Protein AF-R5FFN2-F1 (afdb_monomer_lite)

pLDDT: mean 90.32, std 10.72, range [37.84, 97.06]

Secondary structure (DSSP, 8-state):
--------PPPHHHHHHHHHHHHHHHHHHHHHHHHHHHHHHHHHHHHHHHHHHHHHHHHHHHHHTTS-SS--SEEEETTTTEEEEEETTEEEEEEEETTEEEEEEEETTS-B---EEE----

Sequence (122 aa):
MMKKSNKKGFTLVELIVVIAIMAILAAVLVPTVTNKIKDANSSAAKSDCQTLANAIQADIINVQTGADTKYATSATHKNGKAEAKYEGETWTIEAEGGDDTWTCTVSKDGTVSEITKKGTGT

Foldseek 3Di:
DDDDDPPPDDDPVNVVVVVVVVVVVCVVVVVVVVVVQLVVLQVVQLVVQVVVLVVQLVQLVCCVVVVDVDHDQKDADDVNQWIWGDDDQKTWIWHDGRLWIWIWIAGSVSDIDPTDIPDDDD

Radius of gyration: 26.69 Å; chains: 1; bounding box: 42×18×94 Å

Structure (mmCIF, N/CA/C/O backbone):
data_AF-R5FFN2-F1
#
_entry.id   AF-R5FFN2-F1
#
loop_
_atom_site.group_PDB
_atom_site.id
_atom_site.type_symbol
_atom_site.label_atom_id
_atom_site.label_alt_id
_atom_site.label_comp_id
_atom_site.label_asym_id
_atom_site.label_entity_id
_atom_site.label_seq_id
_atom_site.pdbx_PDB_ins_code
_atom_site.Cartn_x
_atom_site.Cartn_y
_atom_site.Cartn_z
_atom_site.occupancy
_atom_site.B_iso_or_equiv
_atom_site.auth_seq_id
_atom_site.auth_comp_id
_atom_site.auth_asym_id
_atom_site.auth_atom_id
_atom_site.pdbx_PDB_model_num
ATOM 1 N N . MET A 1 1 ? 9.404 -9.472 71.529 1.00 55.78 1 MET A N 1
ATOM 2 C CA . MET A 1 1 ? 8.034 -9.092 71.109 1.00 55.78 1 MET A CA 1
ATOM 3 C C . MET A 1 1 ? 7.993 -9.029 69.586 1.00 55.78 1 MET A C 1
ATOM 5 O O . MET A 1 1 ? 8.699 -8.209 69.015 1.00 55.78 1 MET A O 1
ATOM 9 N N . MET A 1 2 ? 7.249 -9.919 68.922 1.00 60.34 2 MET A N 1
ATOM 10 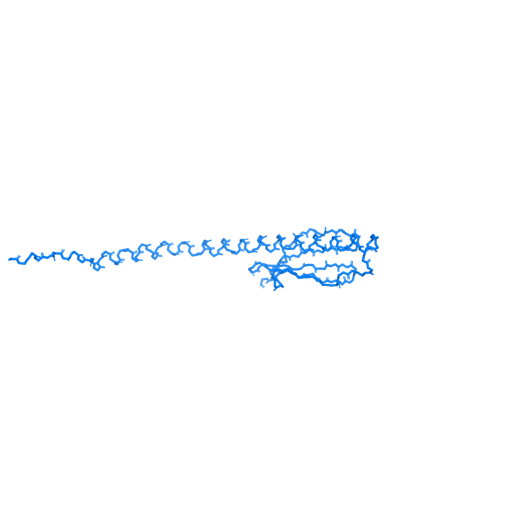C CA . MET A 1 2 ? 7.179 -9.971 67.453 1.00 60.34 2 MET A CA 1
ATOM 11 C C . MET A 1 2 ? 6.077 -9.019 66.960 1.00 60.34 2 MET A C 1
ATOM 13 O O . MET A 1 2 ? 4.902 -9.212 67.269 1.00 60.34 2 MET A O 1
ATOM 17 N N . LYS A 1 3 ? 6.449 -7.963 66.232 1.00 64.31 3 LYS A N 1
ATOM 18 C CA . LYS A 1 3 ? 5.519 -6.952 65.709 1.00 64.31 3 LYS A CA 1
ATOM 19 C C . LYS A 1 3 ? 4.735 -7.560 64.538 1.00 64.31 3 LYS A C 1
ATOM 21 O O . LYS A 1 3 ? 5.297 -7.790 63.472 1.00 64.31 3 LYS A O 1
ATOM 26 N N . LYS A 1 4 ? 3.450 -7.867 64.748 1.00 65.44 4 LYS A N 1
ATOM 27 C CA . LYS A 1 4 ? 2.548 -8.422 63.724 1.00 65.44 4 LYS A CA 1
ATOM 28 C C . LYS A 1 4 ? 2.331 -7.356 62.642 1.00 65.44 4 LYS A C 1
ATOM 30 O O . LYS A 1 4 ? 1.698 -6.334 62.892 1.00 65.44 4 LYS A O 1
ATOM 35 N N . SER A 1 5 ? 2.904 -7.553 61.462 1.00 68.12 5 SER A N 1
ATOM 36 C CA . SER A 1 5 ? 2.692 -6.680 60.311 1.00 68.12 5 SER A CA 1
ATOM 37 C C . SER A 1 5 ? 1.276 -6.898 59.772 1.00 68.12 5 SER A C 1
ATOM 39 O O . SER A 1 5 ? 0.940 -7.976 59.285 1.00 68.12 5 SER A O 1
ATOM 41 N N . ASN A 1 6 ? 0.423 -5.875 59.882 1.00 69.69 6 ASN A N 1
ATOM 42 C CA . ASN A 1 6 ? -0.888 -5.851 59.236 1.00 69.69 6 ASN A CA 1
ATOM 43 C C . ASN A 1 6 ? -0.682 -5.825 57.718 1.00 69.69 6 ASN A C 1
ATOM 45 O O . ASN A 1 6 ? -0.441 -4.768 57.133 1.00 69.69 6 ASN A O 1
ATOM 49 N N . LYS A 1 7 ? -0.753 -6.993 57.077 1.00 72.31 7 LYS A N 1
ATOM 50 C CA . LYS A 1 7 ? -0.847 -7.077 55.621 1.00 72.31 7 LYS A CA 1
ATOM 51 C C . LYS A 1 7 ? -2.224 -6.546 55.224 1.00 72.31 7 LYS A C 1
ATOM 53 O O . LYS A 1 7 ? -3.223 -7.235 55.406 1.00 72.31 7 LYS A O 1
ATOM 58 N N . LYS A 1 8 ? -2.281 -5.309 54.724 1.00 75.56 8 LYS A N 1
ATOM 59 C CA . LYS A 1 8 ? -3.473 -4.786 54.048 1.00 75.56 8 LYS A CA 1
ATOM 60 C C . LYS A 1 8 ? -3.652 -5.590 52.757 1.00 75.56 8 LYS A C 1
ATOM 62 O O . LYS A 1 8 ? -2.852 -5.452 51.838 1.00 75.56 8 LYS A O 1
ATOM 67 N N . GLY A 1 9 ? -4.621 -6.500 52.746 1.00 75.81 9 GLY A N 1
ATOM 68 C CA . GLY A 1 9 ? -5.031 -7.223 51.546 1.00 75.81 9 GLY A CA 1
ATOM 69 C C . GLY A 1 9 ? -5.975 -6.366 50.709 1.00 75.81 9 GLY A C 1
ATOM 70 O O . GLY A 1 9 ? -6.750 -5.590 51.263 1.00 75.81 9 GLY A O 1
ATOM 71 N N . PHE A 1 10 ? -5.889 -6.514 49.390 1.00 79.44 10 PHE A N 1
ATOM 72 C CA . PHE A 1 10 ? -6.839 -5.941 48.440 1.00 79.44 10 PHE A CA 1
ATOM 73 C C . PHE A 1 10 ? -8.226 -6.547 48.689 1.00 79.44 10 PHE A C 1
ATOM 75 O O . PHE A 1 10 ? -8.340 -7.759 48.907 1.00 79.44 10 PHE A O 1
ATOM 82 N N . THR A 1 11 ? -9.278 -5.736 48.690 1.00 89.50 11 THR A N 1
ATOM 83 C CA . THR A 1 11 ? -10.643 -6.244 48.849 1.00 89.50 11 THR A CA 1
ATOM 84 C C . THR A 1 11 ? -11.151 -6.823 47.526 1.00 89.50 11 THR A C 1
ATOM 86 O O . THR A 1 11 ? -10.811 -6.347 46.443 1.00 89.50 11 THR A O 1
ATOM 89 N N . LEU A 1 12 ? -12.005 -7.851 47.587 1.00 89.62 12 LEU A N 1
ATOM 90 C CA . LEU A 1 12 ? -12.657 -8.394 46.385 1.00 89.62 12 LEU A CA 1
ATOM 91 C C . LEU A 1 12 ? -13.504 -7.330 45.669 1.00 89.62 12 LEU A C 1
ATOM 93 O O . LEU A 1 12 ? -13.592 -7.330 44.445 1.00 89.62 12 LEU A O 1
ATOM 97 N N . VAL A 1 13 ? -14.082 -6.398 46.432 1.00 92.12 13 VAL A N 1
ATOM 98 C CA . VAL A 1 13 ? -14.886 -5.292 45.900 1.00 92.12 13 VAL A CA 1
ATOM 99 C C . VAL A 1 13 ? -14.031 -4.341 45.060 1.00 92.12 13 VAL A C 1
ATOM 101 O O . VAL A 1 13 ? -14.449 -3.972 43.964 1.00 92.12 13 VAL A O 1
ATOM 104 N N . GLU A 1 14 ? -12.821 -3.996 45.513 1.00 89.75 14 GLU A N 1
ATOM 105 C CA . GLU A 1 14 ? -11.894 -3.163 44.733 1.00 89.75 14 GLU A CA 1
ATOM 106 C C . GLU A 1 14 ? -11.536 -3.819 43.395 1.00 89.75 14 GLU A C 1
ATOM 108 O O . GLU A 1 14 ? -11.497 -3.139 42.372 1.00 89.75 14 GLU A O 1
ATOM 113 N N . LEU A 1 15 ? -11.342 -5.141 43.366 1.00 91.62 15 LEU A N 1
ATOM 114 C CA . LEU A 1 15 ? -11.046 -5.847 42.119 1.00 91.62 15 LEU A CA 1
ATOM 115 C C . LEU A 1 15 ? -12.246 -5.853 41.156 1.00 91.62 15 LEU A C 1
ATOM 117 O O . LEU A 1 15 ? -12.068 -5.628 39.959 1.00 91.62 15 LEU A O 1
ATOM 121 N N . ILE A 1 16 ? -13.462 -6.067 41.671 1.00 94.12 16 ILE A N 1
ATOM 122 C CA . ILE A 1 16 ? -14.693 -6.109 40.863 1.00 94.12 16 ILE A CA 1
ATOM 123 C C . ILE A 1 16 ? -14.976 -4.752 40.206 1.00 94.12 16 ILE A C 1
ATOM 125 O O . ILE A 1 16 ? -15.309 -4.697 39.022 1.00 94.12 16 ILE A O 1
ATOM 129 N N . VAL A 1 17 ? -14.809 -3.648 40.939 1.00 94.12 17 VAL A N 1
ATOM 130 C CA . VAL A 1 17 ? -15.016 -2.299 40.383 1.00 94.12 17 VAL A CA 1
ATOM 131 C C . VAL A 1 17 ? -14.003 -2.000 39.276 1.00 94.12 17 VAL A C 1
ATOM 133 O O . VAL A 1 17 ? -14.365 -1.440 38.241 1.00 94.12 17 VAL A O 1
ATOM 136 N N . VAL A 1 18 ? -12.747 -2.419 39.446 1.00 94.62 18 VAL A N 1
ATOM 137 C CA . VAL A 1 18 ? -11.695 -2.205 38.445 1.00 94.62 18 VAL A CA 1
ATOM 138 C C . VAL A 1 18 ? -12.007 -2.943 37.142 1.00 94.62 18 VAL A C 1
ATOM 140 O O . VAL A 1 18 ? -11.985 -2.321 36.079 1.00 94.62 18 VAL A O 1
ATOM 143 N N . ILE A 1 19 ? -12.348 -4.235 37.197 1.00 95.12 19 ILE A N 1
ATOM 144 C CA . ILE A 1 19 ? -12.684 -4.991 35.977 1.00 95.12 19 ILE A CA 1
ATOM 145 C C . ILE A 1 19 ? -13.964 -4.468 35.311 1.00 95.12 19 ILE A C 1
ATOM 147 O O . ILE A 1 19 ? -14.051 -4.482 34.085 1.00 95.12 19 ILE A O 1
ATOM 151 N N . ALA A 1 20 ? -14.923 -3.948 36.088 1.00 95.94 20 ALA A N 1
ATOM 152 C CA . ALA A 1 20 ? -16.138 -3.339 35.550 1.00 95.94 20 ALA A CA 1
ATOM 153 C C . ALA A 1 20 ? -15.823 -2.072 34.737 1.00 95.94 20 ALA A C 1
ATOM 155 O O . ALA A 1 20 ? -16.319 -1.914 33.622 1.00 95.94 20 ALA A O 1
ATOM 156 N N . ILE A 1 21 ? -14.945 -1.199 35.244 1.00 96.06 21 ILE A N 1
ATOM 157 C CA . ILE A 1 21 ? -14.499 -0.006 34.508 1.00 96.06 21 ILE A CA 1
ATOM 158 C C . ILE A 1 21 ? -13.666 -0.406 33.281 1.00 96.06 21 ILE A C 1
ATOM 160 O O . ILE A 1 21 ? -13.887 0.136 32.196 1.00 96.06 21 ILE A O 1
ATOM 164 N N . MET A 1 22 ? -12.753 -1.381 33.408 1.00 95.94 22 MET A N 1
ATOM 165 C CA . MET A 1 22 ? -11.972 -1.878 32.265 1.00 95.94 22 MET A CA 1
ATOM 166 C C . MET A 1 22 ? -12.870 -2.434 31.153 1.00 95.94 22 MET A C 1
ATOM 168 O O . MET A 1 22 ? -12.593 -2.183 29.982 1.00 95.94 22 MET A O 1
ATOM 172 N N . ALA A 1 23 ? -13.954 -3.139 31.495 1.00 96.62 23 ALA A N 1
ATOM 173 C CA . ALA A 1 23 ? -14.897 -3.676 30.515 1.00 96.62 23 ALA A CA 1
ATOM 174 C C . ALA A 1 23 ? -15.582 -2.567 29.697 1.00 96.62 23 ALA A C 1
ATOM 176 O O . ALA A 1 23 ? -15.676 -2.675 28.474 1.00 96.62 23 ALA A O 1
ATOM 177 N N . ILE A 1 24 ? -15.999 -1.474 30.346 1.00 96.12 24 ILE A N 1
ATOM 178 C CA . ILE A 1 24 ? -16.618 -0.321 29.670 1.00 96.12 24 ILE A CA 1
ATOM 179 C C . ILE A 1 24 ? -15.612 0.363 28.734 1.00 96.12 24 ILE A C 1
ATOM 181 O O . ILE A 1 24 ? -15.935 0.653 27.582 1.00 96.12 24 ILE A O 1
ATOM 185 N N . LEU A 1 25 ? -14.378 0.587 29.201 1.00 96.31 25 LEU A N 1
ATOM 186 C CA . LEU A 1 25 ? -13.325 1.200 28.383 1.00 96.31 25 LEU A CA 1
ATOM 187 C C . LEU A 1 25 ? -12.961 0.323 27.179 1.00 96.31 25 LEU A C 1
ATOM 189 O O . LEU A 1 25 ? -12.846 0.828 26.062 1.00 96.31 25 LEU A O 1
ATOM 193 N N . ALA A 1 26 ? -12.825 -0.988 27.387 1.00 94.75 26 ALA A N 1
ATOM 194 C CA . ALA A 1 26 ? -12.513 -1.939 26.326 1.00 94.75 26 ALA A CA 1
ATOM 195 C C . ALA A 1 26 ? -13.605 -1.969 25.246 1.00 94.75 26 ALA A C 1
ATOM 197 O O . ALA A 1 26 ? -13.278 -1.990 24.060 1.00 94.75 26 ALA A O 1
ATOM 198 N N . ALA A 1 27 ? -14.883 -1.896 25.634 1.00 95.25 27 ALA A N 1
ATOM 199 C CA . ALA A 1 27 ? -16.006 -1.918 24.697 1.00 95.25 27 ALA A CA 1
ATOM 200 C C . ALA A 1 27 ? -15.962 -0.773 23.666 1.00 95.25 27 ALA A C 1
ATOM 202 O O . ALA A 1 27 ? -16.296 -0.982 22.503 1.00 95.25 27 ALA A O 1
ATOM 203 N N . VAL A 1 28 ? -15.511 0.422 24.063 1.00 94.56 28 VAL A N 1
ATOM 204 C CA . VAL A 1 28 ? -15.383 1.580 23.155 1.00 94.56 28 VAL A CA 1
ATOM 205 C C . VAL A 1 28 ? -14.033 1.589 22.428 1.00 94.56 28 VAL A C 1
ATOM 207 O O . VAL A 1 28 ? -13.935 1.989 21.262 1.00 94.56 28 VAL A O 1
ATOM 210 N N . LEU A 1 29 ? -12.973 1.138 23.103 1.00 93.81 29 LEU A N 1
ATOM 211 C CA . LEU A 1 29 ? -11.613 1.196 22.578 1.00 93.81 29 LEU A CA 1
ATOM 212 C C . LEU A 1 29 ? -11.377 0.192 21.444 1.00 93.81 29 LEU A C 1
ATOM 214 O O . LEU A 1 29 ? -10.795 0.564 20.426 1.00 93.81 29 LEU A O 1
ATOM 218 N N . VAL A 1 30 ? -11.841 -1.052 21.595 1.00 94.00 30 VAL A N 1
ATOM 219 C CA . VAL A 1 30 ? -11.613 -2.133 20.620 1.00 94.00 30 VAL A CA 1
ATOM 220 C C . VAL A 1 30 ? -12.067 -1.760 19.201 1.00 94.00 30 VAL A C 1
ATOM 222 O O . VAL A 1 30 ? -11.210 -1.763 18.317 1.00 94.00 30 VAL A O 1
ATOM 225 N N . PRO A 1 31 ? -13.334 -1.368 18.940 1.00 93.69 31 PRO A N 1
ATOM 226 C CA . PRO A 1 31 ? -13.764 -1.051 17.575 1.00 93.69 31 PRO A CA 1
ATOM 227 C C . PRO A 1 31 ? -12.991 0.137 16.986 1.00 93.69 31 PRO A C 1
ATOM 229 O O . PRO A 1 31 ? -12.622 0.126 15.812 1.00 93.69 31 PRO A O 1
ATOM 232 N N . THR A 1 32 ? -12.680 1.139 17.812 1.00 94.75 32 THR A N 1
ATOM 233 C CA . THR A 1 32 ? -11.931 2.329 17.389 1.00 94.75 32 THR A CA 1
ATOM 234 C C . THR A 1 32 ? -10.509 1.975 16.957 1.00 94.75 32 THR A C 1
ATOM 236 O O . THR A 1 32 ? -10.047 2.423 15.906 1.00 94.75 32 THR A O 1
ATOM 239 N N . VAL A 1 33 ? -9.806 1.170 17.755 1.00 94.50 33 VAL A N 1
ATOM 240 C CA . VAL A 1 33 ? -8.435 0.741 17.454 1.00 94.50 33 VAL A CA 1
ATOM 241 C C . VAL A 1 33 ? -8.417 -0.168 16.232 1.00 94.50 33 VAL A C 1
ATOM 243 O O . VAL A 1 33 ? -7.586 0.034 15.349 1.00 94.50 33 VAL A O 1
ATOM 246 N N . THR A 1 34 ? -9.357 -1.110 16.126 1.00 93.25 34 THR A N 1
ATOM 247 C CA . THR A 1 34 ? -9.465 -1.986 14.955 1.00 93.25 34 THR A CA 1
ATOM 248 C C . THR A 1 34 ? -9.652 -1.184 13.667 1.00 93.25 34 THR A C 1
ATOM 250 O O . THR A 1 34 ? -8.926 -1.429 12.706 1.00 93.25 34 THR A O 1
ATOM 253 N N . ASN A 1 35 ? -10.541 -0.186 13.646 1.00 91.31 35 ASN A N 1
ATOM 254 C CA . ASN A 1 35 ? -10.735 0.666 12.466 1.00 91.31 35 ASN A CA 1
ATOM 255 C C . ASN A 1 35 ? -9.475 1.474 12.125 1.00 91.31 35 ASN A C 1
ATOM 257 O O . ASN A 1 35 ? -9.060 1.498 10.972 1.00 91.31 35 ASN A O 1
ATOM 261 N N . LYS A 1 36 ? -8.791 2.046 13.126 1.00 93.81 36 LYS A N 1
ATOM 262 C CA . LYS A 1 36 ? -7.531 2.774 12.894 1.00 93.81 36 LYS A CA 1
ATOM 263 C C . LYS A 1 36 ? -6.426 1.891 12.321 1.00 93.81 36 LYS A C 1
ATOM 265 O O . LYS A 1 36 ? -5.652 2.359 11.493 1.00 93.81 36 LYS A O 1
ATOM 270 N N . ILE A 1 37 ? -6.341 0.633 12.752 1.00 94.12 37 ILE A N 1
ATOM 271 C CA . ILE A 1 37 ? -5.384 -0.329 12.193 1.00 94.12 37 ILE A CA 1
ATOM 272 C C . ILE A 1 37 ? -5.733 -0.635 10.731 1.00 94.12 37 ILE A C 1
ATOM 274 O O . ILE A 1 37 ? -4.833 -0.669 9.895 1.00 94.12 37 ILE A O 1
ATOM 278 N N . LYS A 1 38 ? -7.020 -0.811 10.403 1.00 91.62 38 LYS A N 1
ATOM 279 C CA . LYS A 1 38 ? -7.468 -1.003 9.014 1.00 91.62 38 LYS A CA 1
ATOM 280 C C . LYS A 1 38 ? -7.104 0.193 8.134 1.00 91.62 38 LYS A C 1
ATOM 282 O O . LYS A 1 38 ? -6.472 -0.001 7.099 1.00 91.62 38 LYS A O 1
ATOM 287 N N . ASP A 1 39 ? -7.403 1.410 8.582 1.00 91.88 39 ASP A N 1
ATOM 288 C CA . ASP A 1 39 ? -7.076 2.640 7.852 1.00 91.88 39 ASP A CA 1
ATOM 289 C C . ASP A 1 39 ? -5.562 2.801 7.657 1.00 91.88 39 ASP A C 1
ATOM 291 O O . ASP A 1 39 ? -5.101 3.157 6.571 1.00 91.88 39 ASP A O 1
ATOM 295 N N . ALA A 1 40 ? -4.770 2.504 8.693 1.00 94.25 40 ALA A N 1
ATOM 296 C CA . ALA A 1 40 ? -3.313 2.548 8.619 1.00 94.25 40 ALA A CA 1
ATOM 297 C C . ALA A 1 40 ? -2.765 1.533 7.605 1.00 94.25 40 ALA 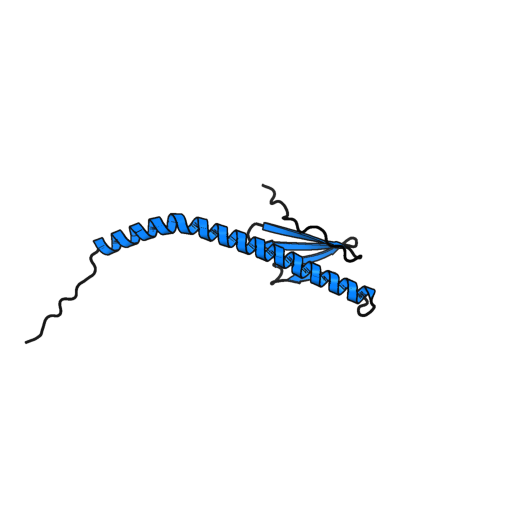A C 1
ATOM 299 O O . ALA A 1 40 ? -1.900 1.882 6.803 1.00 94.25 40 ALA A O 1
ATOM 300 N N . ASN A 1 41 ? -3.294 0.307 7.600 1.00 94.19 41 ASN A N 1
ATOM 301 C CA . ASN A 1 41 ? -2.908 -0.725 6.639 1.00 94.19 41 ASN A CA 1
ATOM 302 C C . ASN A 1 41 ? -3.307 -0.346 5.207 1.00 94.19 41 ASN A C 1
ATOM 304 O O . ASN A 1 41 ? -2.504 -0.513 4.293 1.00 94.19 41 ASN A O 1
ATOM 308 N N . SER A 1 42 ? -4.508 0.202 5.009 1.00 94.19 42 SER A N 1
ATOM 309 C CA . SER A 1 42 ? -4.979 0.669 3.699 1.00 94.19 42 SER A CA 1
ATOM 310 C C . SER A 1 42 ? -4.121 1.825 3.174 1.00 94.19 42 SER A C 1
ATOM 312 O O . SER A 1 42 ? -3.664 1.800 2.031 1.00 94.19 42 SER A O 1
ATOM 314 N N . SER A 1 43 ? -3.802 2.804 4.025 1.00 94.44 43 SER A N 1
ATOM 315 C CA . SER A 1 43 ? -2.901 3.913 3.682 1.00 94.44 43 SER A CA 1
ATOM 316 C C . SER A 1 43 ? -1.485 3.429 3.342 1.00 94.44 43 SER A C 1
ATOM 318 O O . SER A 1 43 ? -0.891 3.870 2.355 1.00 94.44 43 SER A O 1
ATOM 320 N N . ALA A 1 44 ? -0.959 2.470 4.111 1.00 95.12 44 ALA A N 1
ATOM 321 C CA . ALA A 1 44 ? 0.332 1.853 3.827 1.00 95.12 44 ALA A CA 1
ATOM 322 C C . ALA A 1 44 ? 0.329 1.134 2.469 1.00 95.12 44 ALA A C 1
ATOM 324 O O . ALA A 1 44 ? 1.247 1.342 1.682 1.00 95.12 44 ALA A O 1
ATOM 325 N N . ALA A 1 45 ? -0.721 0.374 2.150 1.00 95.56 45 ALA A N 1
ATOM 326 C CA . ALA A 1 45 ? -0.852 -0.300 0.860 1.00 95.56 45 ALA A CA 1
ATOM 327 C C . ALA A 1 45 ? -0.933 0.682 -0.317 1.00 95.56 45 ALA A C 1
ATOM 329 O O . ALA A 1 45 ? -0.299 0.466 -1.349 1.00 95.56 45 ALA A O 1
ATOM 330 N N . LYS A 1 46 ? -1.630 1.814 -0.154 1.00 95.69 46 LYS A N 1
ATOM 331 C CA . LYS A 1 46 ? -1.621 2.892 -1.154 1.00 95.69 46 LYS A CA 1
ATOM 332 C C . LYS A 1 46 ? -0.200 3.405 -1.418 1.00 95.69 46 LYS A C 1
ATOM 334 O O . LYS A 1 46 ? 0.200 3.551 -2.574 1.00 95.69 46 LYS A O 1
ATOM 339 N N . SER A 1 47 ? 0.567 3.648 -0.353 1.00 96.19 47 SER A N 1
ATOM 340 C CA . SER A 1 47 ? 1.976 4.054 -0.449 1.00 96.19 47 SER A CA 1
ATOM 341 C C . SER A 1 47 ? 2.848 2.972 -1.092 1.00 96.19 47 SER A C 1
ATOM 343 O O . SER A 1 47 ? 3.782 3.290 -1.831 1.00 96.19 47 SER A O 1
ATOM 345 N N . ASP A 1 48 ? 2.550 1.701 -0.835 1.00 96.06 48 ASP A N 1
ATOM 346 C CA . ASP A 1 48 ? 3.265 0.573 -1.426 1.00 96.06 48 ASP A CA 1
ATOM 347 C C . ASP A 1 48 ? 2.981 0.469 -2.944 1.00 96.06 48 ASP A C 1
ATOM 349 O O . ASP A 1 48 ? 3.934 0.290 -3.705 1.00 96.06 48 ASP A O 1
ATOM 353 N N . CYS A 1 49 ? 1.738 0.706 -3.417 1.00 95.62 49 CYS A N 1
ATOM 354 C CA . CYS A 1 49 ? 1.417 0.823 -4.864 1.00 95.62 49 CYS A CA 1
ATOM 355 C C . CYS A 1 49 ? 2.279 1.909 -5.513 1.00 95.62 49 CYS A C 1
ATOM 357 O O . CYS A 1 49 ? 2.920 1.677 -6.535 1.00 95.62 49 CYS A O 1
ATOM 359 N N . GLN A 1 50 ? 2.347 3.087 -4.883 1.00 95.88 50 GLN A N 1
ATOM 360 C CA . GLN A 1 50 ? 3.120 4.214 -5.404 1.00 95.88 50 GLN A CA 1
ATOM 361 C C . GLN A 1 50 ? 4.624 3.925 -5.435 1.00 95.88 50 GLN A C 1
ATOM 363 O O . GLN A 1 50 ? 5.310 4.273 -6.395 1.00 95.88 50 GLN A O 1
ATOM 368 N N . THR A 1 51 ? 5.138 3.262 -4.401 1.00 96.69 51 THR A N 1
ATOM 369 C CA . THR A 1 51 ? 6.548 2.858 -4.332 1.00 96.69 51 THR A CA 1
ATOM 370 C C . THR A 1 51 ? 6.894 1.913 -5.478 1.00 96.69 51 THR A C 1
ATOM 372 O O . THR A 1 51 ? 7.913 2.101 -6.144 1.00 96.69 51 THR A O 1
ATOM 375 N N . LEU A 1 52 ? 6.028 0.936 -5.753 1.00 96.12 52 LEU A N 1
ATOM 376 C CA . LEU A 1 52 ? 6.247 -0.009 -6.841 1.00 96.12 52 LEU A CA 1
ATOM 377 C C . LEU A 1 52 ? 6.089 0.653 -8.216 1.00 96.12 52 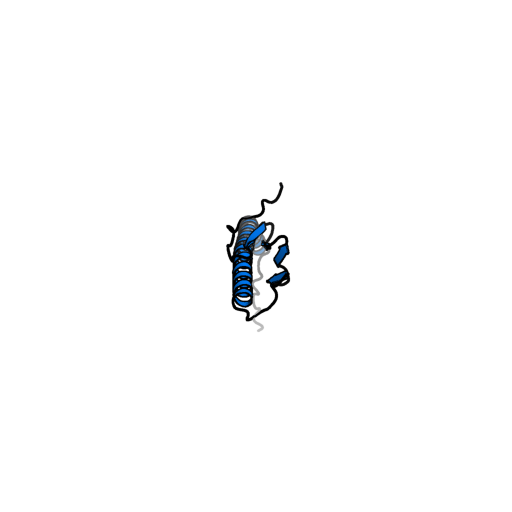LEU A C 1
ATOM 379 O O . LEU A 1 52 ? 6.893 0.394 -9.106 1.00 96.12 52 LEU A O 1
ATOM 383 N N . ALA A 1 53 ? 5.139 1.579 -8.373 1.00 96.50 53 ALA A N 1
ATOM 384 C CA . ALA A 1 53 ? 4.984 2.364 -9.598 1.00 96.50 53 ALA A CA 1
ATOM 385 C C . ALA A 1 53 ? 6.235 3.197 -9.912 1.00 96.50 53 ALA A C 1
ATOM 387 O O . ALA A 1 53 ? 6.654 3.286 -11.066 1.00 96.50 53 ALA A O 1
ATOM 388 N N . ASN A 1 54 ? 6.871 3.779 -8.894 1.00 96.94 54 ASN A N 1
ATOM 389 C CA . ASN A 1 54 ? 8.134 4.500 -9.057 1.00 96.94 54 ASN A CA 1
ATOM 390 C C . ASN A 1 54 ? 9.285 3.562 -9.445 1.00 96.94 54 ASN A C 1
ATOM 392 O O . ASN A 1 54 ? 10.099 3.914 -10.295 1.00 96.94 54 ASN A O 1
ATOM 396 N N . ALA A 1 55 ? 9.342 2.363 -8.859 1.00 96.31 55 ALA A N 1
ATOM 397 C CA . ALA A 1 55 ? 10.353 1.369 -9.210 1.00 96.31 55 ALA A CA 1
ATOM 398 C C . ALA A 1 55 ? 10.223 0.910 -10.673 1.00 96.31 55 ALA A C 1
ATOM 400 O O . ALA A 1 55 ? 11.226 0.806 -11.373 1.00 96.31 55 ALA A O 1
ATOM 401 N N . ILE A 1 56 ? 8.995 0.703 -11.155 1.00 96.62 56 ILE A N 1
ATOM 402 C CA . ILE A 1 56 ? 8.737 0.343 -12.555 1.00 96.62 56 ILE A CA 1
ATOM 403 C C . ILE A 1 56 ? 9.103 1.490 -13.499 1.00 96.62 56 ILE A C 1
ATOM 405 O O . ILE A 1 56 ? 9.724 1.253 -14.526 1.00 96.62 56 ILE A O 1
ATOM 409 N N . GLN A 1 57 ? 8.786 2.741 -13.158 1.00 96.44 57 GLN A N 1
ATOM 410 C CA . GLN A 1 57 ? 9.222 3.889 -13.964 1.00 96.44 57 GLN A CA 1
ATOM 411 C C . GLN A 1 57 ? 10.750 3.970 -14.075 1.00 96.44 57 GLN A C 1
ATOM 413 O O . GLN A 1 57 ? 11.272 4.269 -15.147 1.00 96.44 57 GLN A O 1
ATOM 418 N N . ALA A 1 58 ? 11.475 3.670 -12.995 1.00 96.25 58 ALA A N 1
ATOM 419 C CA . ALA A 1 58 ? 12.933 3.604 -13.037 1.00 96.25 58 ALA A CA 1
ATOM 420 C C . ALA A 1 58 ? 13.436 2.481 -13.966 1.00 96.25 58 ALA A C 1
ATOM 422 O O . ALA A 1 58 ? 14.342 2.718 -14.762 1.00 96.25 58 ALA A O 1
ATOM 423 N N . ASP A 1 59 ? 12.816 1.297 -13.922 1.00 96.75 59 ASP A N 1
ATOM 424 C CA . ASP A 1 59 ? 13.110 0.188 -14.846 1.00 96.75 59 ASP A CA 1
ATOM 425 C C . ASP A 1 59 ? 12.860 0.585 -16.311 1.00 96.75 59 ASP A C 1
ATOM 427 O O . ASP A 1 59 ? 13.709 0.372 -17.177 1.00 96.75 59 ASP A O 1
ATOM 431 N N . ILE A 1 60 ? 11.744 1.270 -16.582 1.00 95.38 60 ILE A N 1
ATOM 432 C CA . ILE A 1 60 ? 11.426 1.791 -17.916 1.00 95.38 60 ILE A CA 1
ATOM 433 C C . ILE A 1 60 ? 12.540 2.713 -18.420 1.00 95.38 60 ILE A C 1
ATOM 435 O O . ILE A 1 60 ? 12.975 2.572 -19.565 1.00 95.38 60 ILE A O 1
ATOM 439 N N . ILE A 1 61 ? 13.032 3.623 -17.575 1.00 95.88 61 ILE A N 1
ATOM 440 C CA . ILE A 1 61 ? 14.125 4.539 -17.926 1.00 95.88 61 ILE A CA 1
ATOM 441 C C . ILE A 1 61 ? 15.415 3.767 -18.232 1.00 95.88 61 ILE A C 1
ATOM 443 O O . ILE A 1 61 ? 16.087 4.075 -19.221 1.00 95.88 61 ILE A O 1
ATOM 447 N N . ASN A 1 62 ? 15.765 2.752 -17.441 1.00 96.31 62 ASN A N 1
ATOM 448 C CA . ASN A 1 62 ? 16.966 1.948 -17.692 1.00 96.31 62 ASN A CA 1
ATOM 449 C C . ASN A 1 62 ? 16.904 1.239 -19.048 1.00 96.31 62 ASN A C 1
AT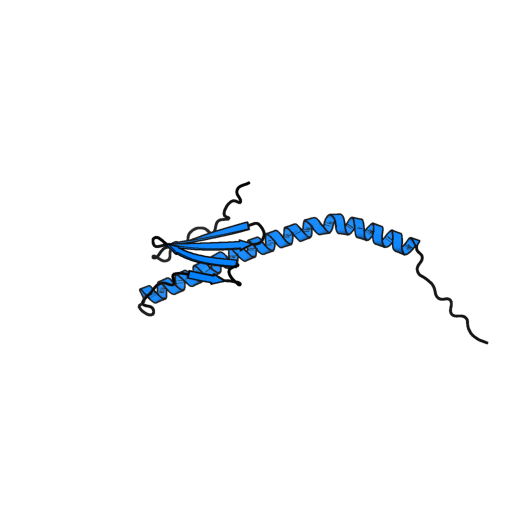OM 451 O O . ASN A 1 62 ? 17.888 1.228 -19.790 1.00 96.31 62 ASN A O 1
ATOM 455 N N . VAL A 1 63 ? 15.739 0.702 -19.412 1.00 94.88 63 VAL A N 1
ATOM 456 C CA . VAL A 1 63 ? 15.553 0.053 -20.714 1.00 94.88 63 VAL A CA 1
ATOM 457 C C . VAL A 1 63 ? 15.579 1.071 -21.856 1.00 94.88 63 VAL A C 1
ATOM 459 O O . VAL A 1 63 ? 16.229 0.844 -22.874 1.00 94.88 63 VAL A O 1
ATOM 462 N N . GLN A 1 64 ? 14.928 2.226 -21.695 1.00 93.12 64 GLN A N 1
ATOM 463 C CA . GLN A 1 64 ? 14.902 3.280 -22.719 1.00 93.12 64 GLN A CA 1
ATOM 464 C C . GLN A 1 64 ? 16.283 3.903 -22.972 1.00 93.12 64 GLN A C 1
ATOM 466 O O . GLN A 1 64 ? 16.592 4.291 -24.098 1.00 93.12 64 GLN A O 1
ATOM 471 N N . THR A 1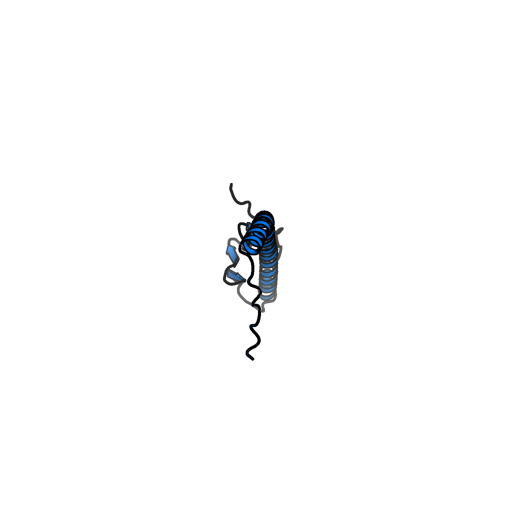 65 ? 17.122 3.991 -21.940 1.00 95.81 65 THR A N 1
ATOM 472 C CA . THR A 1 65 ? 18.501 4.499 -22.038 1.00 95.81 65 THR A CA 1
ATOM 473 C C . THR A 1 65 ? 19.504 3.439 -22.500 1.00 95.81 65 THR A C 1
ATOM 475 O O . THR A 1 65 ? 20.667 3.763 -22.742 1.00 95.81 65 THR A O 1
ATOM 478 N N . GLY A 1 66 ? 19.069 2.184 -22.656 1.00 94.62 66 GLY A N 1
ATOM 479 C CA . GLY A 1 66 ? 19.911 1.060 -23.061 1.00 94.62 66 GLY A CA 1
ATOM 480 C C . GLY A 1 66 ? 20.825 0.523 -21.956 1.00 94.62 66 GLY A C 1
ATOM 481 O O . GLY A 1 66 ? 21.701 -0.288 -22.252 1.00 94.62 66 GLY A O 1
ATOM 482 N N . ALA A 1 67 ? 20.641 0.958 -20.704 1.00 95.38 67 ALA A N 1
ATOM 483 C CA . ALA A 1 67 ? 21.320 0.377 -19.547 1.00 95.38 67 ALA A CA 1
ATOM 484 C C . ALA A 1 67 ? 20.850 -1.064 -19.295 1.00 95.38 67 ALA A C 1
ATOM 486 O O . ALA A 1 67 ? 21.664 -1.931 -18.982 1.00 95.38 67 ALA A O 1
ATOM 487 N N . ASP A 1 68 ? 19.561 -1.318 -19.525 1.00 93.62 68 ASP A N 1
ATOM 488 C CA . ASP A 1 68 ? 18.954 -2.644 -19.522 1.00 93.62 68 ASP A CA 1
ATOM 489 C C . ASP A 1 68 ? 18.386 -2.984 -20.907 1.00 93.62 68 ASP A C 1
ATOM 491 O O . ASP A 1 68 ? 18.043 -2.116 -21.707 1.00 93.62 68 ASP A O 1
ATOM 495 N N . THR A 1 69 ? 18.287 -4.279 -21.217 1.00 93.38 69 THR A N 1
ATOM 496 C CA . THR A 1 69 ? 17.782 -4.760 -22.524 1.00 93.38 69 THR A CA 1
ATOM 497 C C . THR A 1 69 ? 16.371 -5.333 -22.453 1.00 93.38 69 THR A C 1
ATOM 499 O O . THR A 1 69 ? 15.790 -5.693 -23.479 1.00 93.38 69 THR A O 1
ATOM 502 N N . LYS A 1 70 ? 15.823 -5.469 -21.243 1.00 92.81 70 LYS A N 1
ATOM 503 C CA . LYS A 1 70 ? 14.528 -6.091 -20.981 1.00 92.81 70 LYS A CA 1
ATOM 504 C C . LYS A 1 70 ? 13.849 -5.392 -19.821 1.00 92.81 70 LYS A C 1
ATOM 506 O O . LYS A 1 70 ? 14.485 -5.124 -18.814 1.00 92.81 70 LYS A O 1
ATOM 511 N N . TYR A 1 71 ? 12.549 -5.203 -19.974 1.00 93.31 71 TYR A N 1
ATOM 512 C CA . TYR A 1 71 ? 11.662 -4.764 -18.912 1.00 93.31 71 TYR A CA 1
ATOM 513 C C . TYR A 1 71 ? 11.500 -5.838 -17.835 1.00 93.31 71 TYR A C 1
ATOM 515 O O . TYR A 1 71 ? 11.372 -7.029 -18.157 1.00 93.31 71 TYR A O 1
ATOM 523 N N . ALA A 1 72 ? 11.424 -5.422 -16.574 1.00 92.81 72 ALA A N 1
ATOM 524 C CA . ALA A 1 72 ? 10.989 -6.285 -15.487 1.00 92.81 72 ALA A CA 1
ATOM 525 C C . ALA A 1 72 ? 9.543 -6.739 -15.735 1.00 92.81 72 ALA A C 1
ATOM 527 O O . ALA A 1 72 ? 8.640 -5.926 -15.904 1.00 92.81 72 ALA A O 1
ATOM 528 N N . THR A 1 73 ? 9.297 -8.049 -15.749 1.00 93.19 73 THR A N 1
ATOM 529 C CA . THR A 1 73 ? 7.953 -8.604 -15.997 1.00 93.19 73 THR A CA 1
ATOM 530 C C . THR A 1 73 ? 7.135 -8.797 -14.722 1.00 93.19 73 THR A C 1
ATOM 532 O O . THR A 1 73 ? 5.911 -8.919 -14.779 1.00 93.19 73 THR A O 1
ATOM 535 N N . SER A 1 74 ? 7.803 -8.791 -13.568 1.00 93.00 74 SER A N 1
ATOM 536 C CA . SER A 1 74 ? 7.184 -8.856 -12.250 1.00 93.00 74 SER A CA 1
ATOM 537 C C . SER A 1 74 ? 8.038 -8.141 -11.211 1.00 93.00 74 SER A C 1
ATOM 539 O O . SER A 1 74 ? 9.265 -8.232 -11.262 1.00 93.00 74 SER A O 1
ATOM 541 N N . ALA A 1 75 ? 7.403 -7.509 -10.229 1.00 93.31 75 ALA A N 1
ATOM 542 C CA . ALA A 1 75 ? 8.083 -6.956 -9.061 1.00 93.31 75 ALA A CA 1
ATOM 543 C C . ALA A 1 75 ? 7.207 -7.126 -7.818 1.00 93.31 75 ALA A C 1
ATOM 545 O O . ALA A 1 75 ? 5.984 -7.086 -7.915 1.00 93.31 75 ALA A O 1
ATOM 546 N N . THR A 1 76 ? 7.823 -7.307 -6.650 1.00 94.56 76 THR A N 1
ATOM 547 C CA . THR A 1 76 ? 7.101 -7.493 -5.383 1.00 94.56 76 THR A CA 1
ATOM 548 C C . THR A 1 76 ? 7.652 -6.576 -4.301 1.00 94.56 76 THR A C 1
ATOM 550 O O . THR A 1 76 ? 8.868 -6.411 -4.191 1.00 94.56 76 THR A O 1
ATOM 553 N N . HIS A 1 77 ? 6.782 -6.059 -3.440 1.00 92.19 77 HIS A N 1
ATOM 554 C CA . HIS A 1 77 ? 7.137 -5.319 -2.234 1.00 92.19 77 HIS A CA 1
ATOM 555 C C . HIS A 1 77 ? 6.475 -5.948 -0.997 1.00 92.19 77 HIS A C 1
ATOM 557 O O . HIS A 1 77 ? 5.415 -6.566 -1.096 1.00 92.19 77 HIS A O 1
ATOM 563 N N . LYS A 1 78 ? 7.134 -5.830 0.167 1.00 86.06 78 LYS A N 1
ATOM 564 C CA . LYS A 1 78 ? 6.697 -6.381 1.469 1.00 86.06 78 LYS A CA 1
ATOM 565 C C . LYS A 1 78 ? 6.143 -7.811 1.393 1.00 86.06 78 LYS A C 1
ATOM 567 O O . LYS A 1 78 ? 4.988 -8.056 1.722 1.00 86.06 78 LYS A O 1
ATOM 572 N N . ASN A 1 79 ? 6.983 -8.763 0.984 1.00 84.31 79 ASN A N 1
ATOM 573 C CA . ASN A 1 79 ? 6.632 -10.190 0.921 1.00 84.31 79 ASN A CA 1
ATOM 574 C C . ASN A 1 79 ? 5.357 -10.473 0.098 1.00 84.31 79 ASN A C 1
ATOM 576 O O . ASN A 1 79 ? 4.523 -11.272 0.515 1.00 84.31 79 ASN A O 1
ATOM 580 N N . GLY A 1 80 ? 5.193 -9.791 -1.041 1.00 85.31 80 GLY A N 1
ATOM 581 C CA . GLY A 1 80 ? 4.046 -9.976 -1.939 1.00 85.31 80 GLY A CA 1
ATOM 582 C C . GLY A 1 80 ? 2.803 -9.173 -1.554 1.00 85.31 80 GLY A C 1
ATOM 583 O O . GLY A 1 80 ? 1.754 -9.360 -2.150 1.00 85.31 80 GLY A O 1
ATOM 584 N N . LYS A 1 81 ? 2.896 -8.258 -0.578 1.00 89.38 81 LYS A N 1
ATOM 585 C CA . LYS A 1 81 ? 1.788 -7.352 -0.240 1.00 89.38 81 LYS A CA 1
ATOM 586 C C . LYS A 1 81 ? 1.542 -6.273 -1.284 1.00 89.38 81 LYS A C 1
ATOM 588 O O . LYS A 1 81 ? 0.445 -5.734 -1.315 1.00 89.38 81 LYS A O 1
ATOM 593 N N . ALA A 1 82 ? 2.529 -5.965 -2.117 1.00 94.88 82 ALA A N 1
ATOM 594 C CA . ALA A 1 82 ? 2.295 -5.277 -3.376 1.00 94.88 82 ALA A CA 1
ATOM 595 C C . ALA A 1 82 ? 3.005 -6.017 -4.503 1.00 94.88 82 ALA A C 1
ATOM 597 O O . ALA A 1 82 ? 4.171 -6.392 -4.357 1.00 94.88 82 ALA A O 1
ATOM 598 N N . GLU A 1 83 ? 2.314 -6.216 -5.613 1.00 95.81 83 GLU A N 1
ATOM 599 C CA . GLU A 1 83 ? 2.799 -6.984 -6.750 1.00 95.81 83 GLU A CA 1
ATOM 600 C C . GLU A 1 83 ? 2.531 -6.224 -8.039 1.00 95.81 83 GLU A C 1
ATOM 602 O O . GLU A 1 83 ? 1.458 -5.658 -8.225 1.00 95.81 83 GLU A O 1
ATOM 607 N N . ALA A 1 84 ? 3.511 -6.231 -8.933 1.00 96.50 84 ALA A N 1
ATOM 608 C CA . ALA A 1 84 ? 3.391 -5.734 -10.288 1.00 96.50 84 ALA A CA 1
ATOM 609 C C . ALA A 1 84 ? 3.465 -6.904 -11.260 1.00 96.50 84 ALA A C 1
ATOM 611 O O . ALA A 1 84 ? 4.349 -7.756 -11.129 1.00 96.50 84 ALA A O 1
ATOM 612 N N . LYS A 1 85 ? 2.584 -6.917 -12.257 1.00 95.94 85 LYS A N 1
ATOM 613 C CA . LYS A 1 85 ? 2.581 -7.893 -13.352 1.00 95.94 85 LYS A CA 1
ATOM 614 C C . LYS A 1 85 ? 2.529 -7.170 -14.682 1.00 95.94 85 LYS A C 1
ATOM 616 O O . LYS A 1 85 ? 1.714 -6.268 -14.860 1.00 95.94 85 LYS A O 1
ATOM 621 N N . TYR A 1 86 ? 3.407 -7.565 -15.592 1.00 95.12 86 TYR A N 1
ATOM 622 C CA . TYR A 1 86 ? 3.491 -6.981 -16.918 1.00 95.12 86 TYR A CA 1
ATOM 623 C C . TYR A 1 86 ? 2.656 -7.761 -17.934 1.00 95.12 86 TYR A C 1
ATOM 625 O O . TYR A 1 86 ? 2.980 -8.904 -18.260 1.00 95.12 86 TYR A O 1
ATOM 633 N N . GLU A 1 87 ? 1.612 -7.132 -18.467 1.00 91.81 87 GLU A N 1
ATOM 634 C CA . GLU A 1 87 ? 0.715 -7.707 -19.469 1.00 91.81 87 GLU A CA 1
ATOM 635 C C . GLU A 1 87 ? 0.264 -6.633 -20.463 1.00 91.81 87 GLU A C 1
ATOM 637 O O . GLU A 1 87 ? -0.040 -5.500 -20.089 1.00 91.81 87 GLU A O 1
ATOM 642 N N . GLY A 1 88 ? 0.221 -6.982 -21.752 1.00 85.62 88 GLY A N 1
ATOM 643 C CA . GLY A 1 88 ? -0.387 -6.120 -22.772 1.00 85.62 88 GLY A CA 1
ATOM 644 C C . GLY A 1 88 ? 0.168 -4.692 -22.811 1.00 85.62 88 GLY A C 1
ATOM 645 O O . GLY A 1 88 ? -0.602 -3.759 -22.976 1.00 85.62 88 GLY A O 1
ATOM 646 N N . GLU A 1 89 ? 1.486 -4.529 -22.641 1.00 89.44 89 GLU A N 1
ATOM 647 C CA . GLU A 1 89 ? 2.189 -3.230 -22.625 1.00 89.44 89 GLU A CA 1
ATOM 648 C C . GLU A 1 89 ? 2.076 -2.394 -21.347 1.00 89.44 89 GLU A C 1
ATOM 650 O O . GLU A 1 89 ? 2.642 -1.299 -21.276 1.00 89.44 89 GLU A O 1
ATOM 655 N N . THR A 1 90 ? 1.440 -2.942 -20.318 1.00 94.31 90 THR A N 1
ATOM 656 C CA . THR A 1 90 ? 1.212 -2.259 -19.046 1.00 94.31 90 THR A CA 1
ATOM 657 C C . THR A 1 90 ? 1.671 -3.108 -17.871 1.00 94.31 90 THR A C 1
ATOM 659 O O . THR A 1 90 ? 1.597 -4.335 -17.900 1.00 94.31 90 THR A O 1
ATOM 662 N N . TRP A 1 91 ? 2.139 -2.458 -16.812 1.00 97.00 91 TRP A N 1
ATOM 663 C CA . TRP A 1 91 ? 2.297 -3.078 -15.508 1.00 97.00 91 TRP A CA 1
ATOM 664 C C . TRP A 1 91 ? 1.056 -2.786 -14.691 1.00 97.00 91 TRP A C 1
ATOM 666 O O . TRP A 1 91 ? 0.782 -1.628 -14.385 1.00 97.00 91 TRP A O 1
ATOM 676 N N . THR A 1 92 ? 0.330 -3.828 -14.311 1.00 96.50 92 THR A N 1
ATOM 677 C CA . THR A 1 92 ? -0.738 -3.716 -13.321 1.00 96.50 92 THR A CA 1
ATOM 678 C C . THR A 1 92 ? -0.143 -3.958 -11.949 1.00 96.50 92 THR A C 1
ATOM 680 O O . THR A 1 92 ? 0.474 -4.999 -11.718 1.00 96.50 92 THR A O 1
ATOM 683 N N . ILE A 1 93 ? -0.312 -2.990 -11.055 1.00 96.56 93 ILE A N 1
ATOM 684 C CA . ILE A 1 93 ? 0.110 -3.072 -9.664 1.00 96.56 93 ILE A CA 1
ATOM 685 C C . ILE A 1 93 ? -1.125 -3.281 -8.796 1.00 96.56 93 ILE A C 1
ATOM 687 O O . ILE A 1 93 ? -2.120 -2.567 -8.941 1.00 96.56 93 ILE A O 1
ATOM 691 N N . GLU A 1 94 ? -1.040 -4.229 -7.871 1.00 95.94 94 GLU A N 1
ATOM 692 C CA . GLU A 1 94 ? -2.025 -4.445 -6.814 1.00 95.94 94 GLU A CA 1
ATOM 693 C C . GLU A 1 94 ? -1.317 -4.470 -5.458 1.00 95.94 94 GLU A C 1
ATOM 695 O O . GLU A 1 94 ? -0.294 -5.132 -5.304 1.00 95.94 94 GLU A O 1
ATOM 700 N N . ALA A 1 95 ? -1.838 -3.727 -4.481 1.00 96.12 95 ALA A N 1
ATOM 701 C CA . ALA A 1 95 ? -1.302 -3.643 -3.128 1.00 96.12 95 ALA A CA 1
ATOM 702 C C . ALA A 1 95 ? -2.399 -3.871 -2.082 1.00 96.12 95 ALA A C 1
ATOM 704 O O . ALA A 1 95 ? -3.408 -3.166 -2.063 1.00 96.12 95 ALA A O 1
ATOM 705 N N . GLU A 1 96 ? -2.201 -4.838 -1.192 1.00 93.50 96 GLU A N 1
ATOM 706 C CA . GLU A 1 96 ? -3.166 -5.245 -0.170 1.00 93.50 96 GLU A CA 1
ATOM 707 C C . GLU A 1 96 ? -2.914 -4.561 1.180 1.00 93.50 96 GLU A C 1
ATOM 709 O O . GLU A 1 96 ? -1.826 -4.657 1.757 1.00 93.50 96 GLU A O 1
ATOM 714 N N . GLY A 1 97 ? -3.956 -3.949 1.746 1.00 89.56 97 GLY A N 1
ATOM 715 C CA . GLY A 1 97 ? -3.932 -3.269 3.038 1.0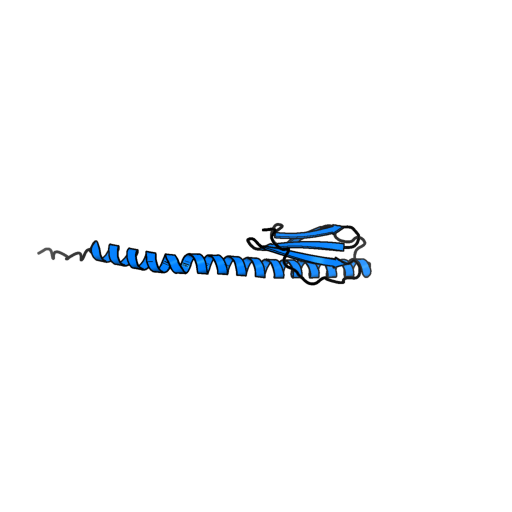0 89.56 97 GLY A CA 1
ATOM 716 C C . GLY A 1 97 ? -5.173 -3.566 3.870 1.00 89.56 97 GLY A C 1
ATOM 717 O O . GLY A 1 97 ? -6.161 -2.840 3.809 1.00 89.56 97 GLY A O 1
ATOM 718 N N . GLY A 1 98 ? -5.115 -4.610 4.699 1.00 85.12 98 GLY A N 1
ATOM 719 C CA . GLY A 1 98 ? -6.285 -5.068 5.452 1.00 85.12 98 GLY A CA 1
ATOM 720 C C . GLY A 1 98 ? -7.321 -5.694 4.519 1.00 85.12 98 GLY A C 1
ATOM 721 O O . GLY A 1 98 ? -6.987 -6.628 3.799 1.00 85.12 98 GLY A O 1
ATOM 722 N N . ASP A 1 99 ? -8.545 -5.165 4.535 1.00 86.50 99 ASP A N 1
ATOM 723 C CA . ASP A 1 99 ? -9.650 -5.599 3.661 1.00 86.50 99 ASP A CA 1
ATOM 724 C C . ASP A 1 99 ? -9.646 -4.872 2.295 1.00 86.50 99 ASP A C 1
ATOM 726 O O . ASP A 1 99 ? -10.499 -5.122 1.442 1.00 86.50 99 ASP A O 1
ATOM 730 N N . ASP A 1 100 ? -8.700 -3.949 2.094 1.00 90.69 100 ASP A N 1
ATOM 731 C CA . ASP A 1 100 ? -8.628 -3.080 0.924 1.00 90.69 100 ASP A CA 1
ATOM 732 C C . ASP A 1 100 ? -7.519 -3.515 -0.035 1.00 90.69 100 ASP A C 1
ATOM 734 O O . ASP A 1 100 ? -6.408 -3.841 0.388 1.00 90.69 100 ASP A O 1
ATOM 738 N N . THR A 1 101 ? -7.778 -3.408 -1.338 1.00 94.31 101 THR A N 1
ATOM 739 C CA . THR A 1 101 ? -6.753 -3.542 -2.380 1.00 94.31 101 THR A CA 1
ATOM 740 C C . THR A 1 101 ? -6.657 -2.238 -3.160 1.00 94.31 101 THR A C 1
ATOM 742 O O . THR A 1 101 ? -7.656 -1.734 -3.672 1.00 94.31 101 THR A O 1
ATOM 745 N N . TRP A 1 102 ? -5.456 -1.683 -3.266 1.00 95.50 102 TRP A N 1
ATOM 746 C CA . TRP A 1 102 ? -5.146 -0.525 -4.098 1.00 95.50 102 TRP A CA 1
ATOM 747 C C . TRP A 1 102 ? -4.552 -0.983 -5.419 1.00 95.50 102 TRP A C 1
ATOM 749 O O . TRP A 1 102 ? -3.760 -1.919 -5.447 1.00 95.50 102 TRP A O 1
ATOM 759 N N . THR A 1 103 ? -4.928 -0.324 -6.508 1.00 96.25 103 THR A N 1
ATOM 760 C CA . THR A 1 103 ? -4.439 -0.648 -7.841 1.00 96.25 103 THR A CA 1
ATOM 761 C C . THR A 1 103 ? -4.022 0.596 -8.608 1.00 96.25 103 THR A C 1
ATOM 763 O O . THR A 1 103 ? -4.596 1.680 -8.458 1.00 96.25 103 THR A O 1
ATOM 766 N N . CYS A 1 104 ? -2.972 0.428 -9.398 1.00 95.44 104 CYS A N 1
ATOM 767 C CA . CYS A 1 104 ? -2.422 1.434 -10.281 1.00 95.44 104 CYS A CA 1
ATOM 768 C C . CYS A 1 104 ? -1.797 0.738 -11.498 1.00 95.44 104 CYS A C 1
ATOM 770 O O . CYS A 1 104 ? -1.285 -0.374 -11.379 1.00 95.44 104 CYS A O 1
ATOM 772 N N . THR A 1 105 ? -1.848 1.362 -12.674 1.00 96.50 105 THR A N 1
ATOM 773 C CA . THR A 1 105 ? -1.185 0.852 -13.880 1.00 96.50 105 THR A CA 1
ATOM 774 C C . THR A 1 105 ? -0.062 1.781 -14.299 1.00 96.50 105 THR A C 1
ATOM 776 O O . THR A 1 105 ? -0.229 3.000 -14.275 1.00 96.50 105 THR A O 1
ATOM 779 N N . VAL A 1 106 ? 1.059 1.213 -14.728 1.00 97.06 106 VAL A N 1
ATOM 780 C CA . VAL A 1 106 ? 2.140 1.946 -15.396 1.00 97.06 106 VAL A CA 1
ATOM 781 C C . VAL A 1 106 ? 2.173 1.495 -16.850 1.00 97.06 106 VAL A C 1
ATOM 783 O O . VAL A 1 106 ? 2.115 0.299 -17.119 1.00 97.06 106 VAL A O 1
ATOM 786 N N . SER A 1 107 ? 2.238 2.421 -17.792 1.00 95.06 107 SER A N 1
ATOM 787 C CA . SER A 1 107 ? 2.371 2.124 -19.221 1.00 95.06 107 SER A CA 1
ATOM 788 C C . SER A 1 107 ? 3.844 2.146 -19.644 1.00 95.06 107 SER A C 1
ATOM 790 O O . SER A 1 107 ? 4.684 2.740 -18.972 1.00 95.06 107 SER A O 1
ATOM 792 N N . LYS A 1 108 ? 4.187 1.506 -20.770 1.00 91.19 108 LYS A N 1
ATOM 793 C CA . LYS A 1 108 ? 5.554 1.491 -21.356 1.00 91.19 108 LYS A CA 1
ATOM 794 C C . LYS A 1 108 ? 6.173 2.867 -21.613 1.00 91.19 108 LYS A C 1
ATOM 796 O O . LYS A 1 108 ? 7.396 2.978 -21.689 1.00 91.19 108 LYS A O 1
ATOM 801 N N . ASP A 1 109 ? 5.345 3.889 -21.773 1.00 90.38 109 ASP A N 1
ATOM 802 C CA . ASP A 1 109 ? 5.754 5.287 -21.917 1.00 90.38 109 ASP A CA 1
ATOM 803 C C . ASP A 1 109 ? 6.123 5.949 -20.573 1.00 90.38 109 ASP A C 1
ATOM 805 O O . ASP A 1 109 ? 6.589 7.085 -20.561 1.00 90.38 109 ASP A O 1
ATOM 809 N N . GLY A 1 110 ? 5.945 5.245 -19.450 1.00 91.88 110 GLY A N 1
ATOM 810 C CA . GLY A 1 110 ? 6.172 5.745 -18.095 1.00 91.88 110 GLY A CA 1
ATOM 811 C C . GLY A 1 110 ? 4.948 6.412 -17.463 1.00 91.88 110 GLY A C 1
ATOM 812 O O . GLY A 1 110 ? 5.027 6.836 -16.312 1.00 91.88 110 GLY A O 1
ATOM 813 N N . THR A 1 111 ? 3.811 6.492 -18.162 1.00 94.94 111 THR A N 1
ATOM 814 C CA . THR A 1 111 ? 2.589 7.104 -17.623 1.00 94.94 111 THR A CA 1
ATOM 815 C C . THR A 1 111 ? 1.994 6.234 -16.513 1.00 94.94 111 THR A C 1
ATOM 817 O O . THR A 1 111 ? 1.774 5.039 -16.706 1.00 94.94 111 THR A O 1
ATOM 820 N N . VAL A 1 112 ? 1.692 6.837 -15.358 1.00 95.88 112 VAL A N 1
ATOM 821 C CA . VAL A 1 112 ? 1.064 6.166 -14.205 1.00 95.88 112 VAL A CA 1
ATOM 822 C C . VAL A 1 112 ? -0.401 6.582 -14.094 1.00 95.88 112 VAL A C 1
ATOM 824 O O . VAL A 1 112 ? -0.715 7.773 -14.125 1.00 95.88 112 VAL A O 1
ATOM 827 N N . SER A 1 113 ? -1.305 5.613 -13.949 1.00 95.31 113 SER A N 1
ATOM 828 C CA . SER A 1 113 ? -2.719 5.886 -13.683 1.00 95.31 113 SER A CA 1
ATOM 829 C C . SER A 1 113 ? -2.929 6.467 -12.287 1.00 95.31 113 SER A C 1
ATOM 831 O O . SER A 1 113 ? -2.099 6.325 -11.388 1.00 95.31 113 SER A O 1
ATOM 833 N N . GLU A 1 114 ? -4.106 7.044 -12.055 1.00 94.31 114 GLU A N 1
ATOM 834 C CA . GLU A 1 114 ? -4.526 7.352 -10.693 1.00 94.31 114 GLU A CA 1
ATOM 835 C C . GLU A 1 114 ? -4.530 6.076 -9.833 1.00 94.31 114 GLU A C 1
ATOM 837 O O . GLU A 1 114 ? -4.965 5.007 -10.274 1.00 94.31 114 GLU A O 1
ATOM 842 N N . ILE A 1 115 ? -4.019 6.192 -8.605 1.00 94.38 115 ILE A N 1
ATOM 843 C CA . ILE A 1 115 ? -4.045 5.103 -7.630 1.00 94.38 115 ILE A CA 1
ATOM 844 C C . ILE A 1 115 ? -5.455 5.030 -7.056 1.00 94.38 115 ILE A C 1
ATOM 846 O O . ILE A 1 115 ? -5.881 5.914 -6.305 1.00 94.38 115 ILE A O 1
ATOM 850 N N . THR A 1 116 ? -6.163 3.956 -7.383 1.00 94.50 116 THR A N 1
ATOM 851 C CA . THR A 1 116 ? -7.562 3.763 -7.001 1.00 94.50 116 THR A CA 1
ATOM 852 C C . THR A 1 116 ? -7.709 2.556 -6.091 1.00 94.50 116 THR A C 1
ATOM 854 O O . THR A 1 116 ? -6.936 1.601 -6.144 1.00 94.50 116 THR A O 1
ATOM 857 N N . LYS A 1 117 ? -8.702 2.601 -5.206 1.00 92.12 117 LYS A N 1
ATOM 858 C CA . LYS A 1 117 ? -9.076 1.442 -4.402 1.00 92.12 117 LYS A CA 1
ATOM 859 C C . LYS A 1 117 ? -9.941 0.533 -5.270 1.00 92.12 117 LYS A C 1
ATOM 861 O O . LYS A 1 117 ? -10.983 0.970 -5.759 1.00 92.12 117 LYS A O 1
ATOM 866 N N . LYS A 1 118 ? -9.527 -0.721 -5.454 1.00 84.12 118 LYS A N 1
ATOM 867 C CA . LYS A 1 118 ? -10.338 -1.751 -6.103 1.00 84.12 118 LYS A CA 1
ATOM 868 C C . LYS A 1 118 ? -11.553 -1.964 -5.206 1.00 84.12 118 LYS A C 1
ATOM 870 O O . LYS A 1 118 ? -11.409 -2.365 -4.053 1.00 84.12 118 LYS A O 1
ATOM 875 N N . GLY A 1 119 ? -12.732 -1.582 -5.694 1.00 63.09 119 GLY A N 1
ATOM 876 C CA . GLY A 1 119 ? -13.965 -1.717 -4.929 1.00 63.09 119 GLY A CA 1
ATOM 877 C C . GLY A 1 119 ? -14.126 -3.167 -4.491 1.00 63.09 119 GLY A C 1
ATOM 878 O O . GLY A 1 119 ? -14.154 -4.063 -5.334 1.00 63.09 119 GLY A O 1
ATOM 879 N N . THR A 1 120 ? -14.192 -3.401 -3.184 1.00 53.59 120 THR A N 1
ATOM 880 C CA . THR A 1 120 ? -14.584 -4.694 -2.636 1.00 53.59 120 THR A CA 1
ATOM 881 C C . THR A 1 120 ? -16.013 -4.923 -3.117 1.00 53.59 120 THR A C 1
ATOM 883 O O . THR A 1 120 ? -16.919 -4.185 -2.727 1.00 53.59 120 THR A O 1
ATOM 886 N N . GLY A 1 121 ? -16.205 -5.860 -4.050 1.00 48.50 121 GLY A N 1
ATOM 887 C CA . GLY A 1 121 ? -17.540 -6.339 -4.384 1.00 48.50 121 GLY A CA 1
ATOM 888 C C . GLY A 1 121 ? -18.204 -6.760 -3.079 1.00 48.50 121 GLY A C 1
ATOM 889 O O . GLY A 1 121 ? -17.624 -7.549 -2.337 1.00 48.50 121 GLY A O 1
ATOM 890 N N . THR A 1 122 ? -19.333 -6.122 -2.778 1.00 37.84 122 THR A N 1
ATOM 891 C CA . THR A 1 122 ? -20.197 -6.395 -1.621 1.00 37.84 122 THR A CA 1
ATOM 892 C C . THR A 1 122 ? -20.430 -7.878 -1.401 1.00 37.84 122 THR A C 1
ATOM 894 O O . THR A 1 122 ? -20.689 -8.559 -2.421 1.00 37.84 122 THR A O 1
#